Protein 4Y60 (pdb70)

Structure (mmCIF, N/CA/C/O backbone):
data_4Y60
#
_entry.id   4Y60
#
_cell.length_a   111.942
_cell.length_b   111.942
_cell.length_c   32.417
_cell.angle_alpha   90.00
_cell.angle_beta   90.00
_cell.angle_gamma   120.00
#
_symmetry.space_group_name_H-M   'P 64'
#
loop_
_entity.id
_entity.type
_entity.pdbx_description
1 polymer 'Transcription factor SOX-18'
2 polymer "DNA (5'-D(*CP*AP*CP*TP*AP*GP*CP*AP*TP*TP*GP*TP*CP*TP*GP*GP*G)-3')"
3 polymer "DNA (5'-D(*GP*CP*CP*CP*AP*GP*AP*CP*AP*AP*TP*GP*CP*TP*AP*GP*T)-3')"
4 water water
#
loop_
_atom_site.group_PDB
_atom_site.id
_atom_site.type_symbol
_atom_site.label_atom_id
_atom_site.label_alt_id
_atom_site.label_comp_id
_atom_site.label_asym_id
_atom_site.label_entity_id
_atom_site.label_seq_id
_atom_site.pdbx_PDB_ins_code
_atom_site.Cartn_x
_atom_site.Cartn_y
_atom_site.Cartn_z
_atom_site.occupan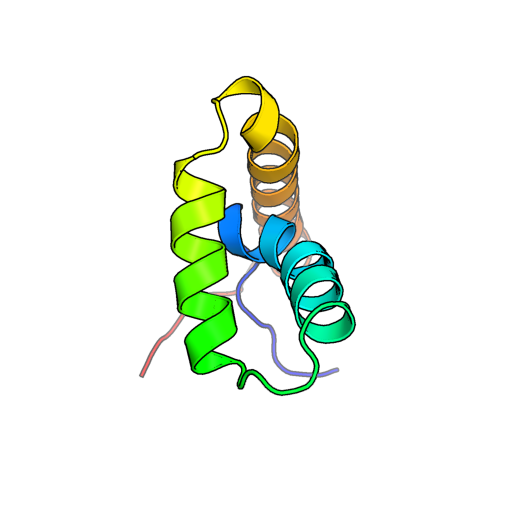cy
_atom_site.B_iso_or_equiv
_atom_site.auth_seq_id
_atom_site.auth_comp_id
_atom_site.auth_asym_id
_atom_site.auth_atom_id
_atom_site.pdbx_PDB_model_num
ATOM 1 N N . GLY A 1 1 ? 43.447 -56.622 -20.561 1.00 56.53 0 GLY C N 1
ATOM 2 C CA . GLY A 1 1 ? 43.998 -55.735 -19.553 1.00 53.30 0 GLY C CA 1
ATOM 3 C C . GLY A 1 1 ? 44.601 -56.468 -18.370 1.00 51.18 0 GLY C C 1
ATOM 4 O O . GLY A 1 1 ? 44.612 -57.691 -18.325 1.00 61.46 0 GLY C O 1
ATOM 5 N N . LEU A 1 2 ? 45.093 -55.708 -17.397 1.00 48.43 1 LEU C N 1
ATOM 6 C CA . LEU A 1 2 ? 45.757 -56.287 -16.239 1.00 48.26 1 LEU C CA 1
ATOM 7 C C . LEU A 1 2 ? 44.774 -56.663 -15.121 1.00 51.06 1 LEU C C 1
ATOM 8 O O . LEU A 1 2 ? 43.585 -56.335 -15.173 1.00 44.76 1 LEU C O 1
ATOM 13 N N . ARG A 1 3 ? 45.279 -57.349 -14.102 1.00 50.85 2 ARG C N 1
ATOM 14 C CA . ARG A 1 3 ? 44.423 -57.788 -13.008 1.00 49.93 2 ARG C CA 1
ATOM 15 C C . ARG A 1 3 ? 43.818 -56.591 -12.282 1.00 46.55 2 ARG C C 1
ATOM 16 O O . ARG A 1 3 ? 44.428 -55.507 -12.192 1.00 37.42 2 ARG C O 1
ATOM 24 N N . ILE A 1 4 ? 42.616 -56.786 -11.755 1.00 40.17 3 ILE C N 1
ATOM 25 C CA . ILE A 1 4 ? 41.932 -55.721 -11.032 1.00 34.42 3 ILE C CA 1
ATOM 26 C C . ILE A 1 4 ? 42.430 -55.606 -9.606 1.00 32.32 3 ILE C C 1
ATOM 27 O O . ILE A 1 4 ? 42.454 -56.592 -8.876 1.00 33.65 3 ILE C O 1
ATOM 32 N N . ARG A 1 5 ? 42.815 -54.398 -9.208 1.00 30.38 4 ARG C N 1
ATOM 33 C CA . ARG A 1 5 ? 43.394 -54.166 -7.888 1.00 29.21 4 ARG C CA 1
ATOM 34 C C . ARG A 1 5 ? 42.352 -53.586 -6.934 1.00 27.60 4 ARG C C 1
ATOM 35 O O . ARG A 1 5 ? 41.308 -53.116 -7.371 1.00 30.63 4 ARG C O 1
ATOM 43 N N . ARG A 1 6 ? 42.646 -53.570 -5.635 1.00 26.84 5 ARG C N 1
ATOM 44 C CA . ARG A 1 6 ? 41.745 -52.922 -4.670 1.00 27.35 5 ARG C CA 1
ATOM 45 C C . ARG A 1 6 ? 41.775 -51.415 -4.850 1.00 25.12 5 ARG C C 1
ATOM 46 O O . ARG A 1 6 ? 42.818 -50.863 -5.146 1.00 26.12 5 ARG C O 1
ATOM 54 N N . PRO A 1 7 ? 40.640 -50.743 -4.622 1.00 25.12 6 PRO C N 1
AT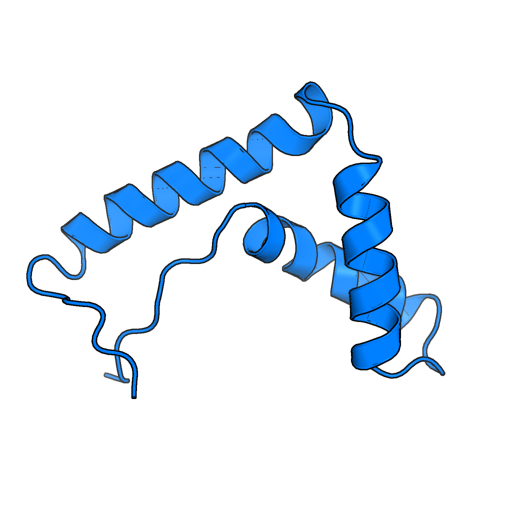OM 55 C CA . PRO A 1 7 ? 40.628 -49.269 -4.678 1.00 28.83 6 PRO C CA 1
ATOM 56 C C . PRO A 1 7 ? 41.425 -48.667 -3.511 1.00 28.92 6 PRO 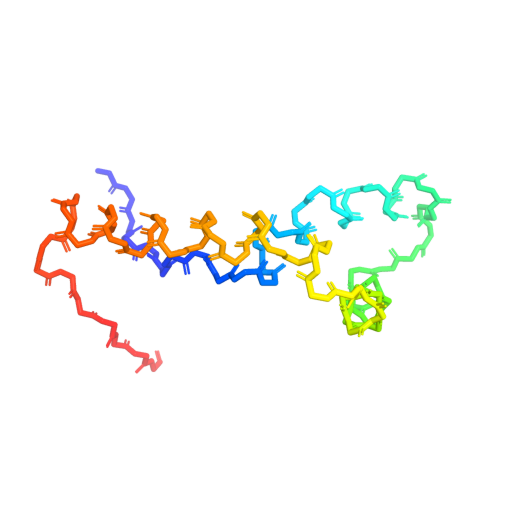C C 1
ATOM 57 O O . PRO A 1 7 ? 41.509 -49.281 -2.419 1.00 29.58 6 PRO C O 1
ATOM 61 N N . MET A 1 8 ? 42.019 -47.497 -3.725 1.00 25.20 7 MET C N 1
ATOM 62 C CA . MET A 1 8 ? 42.882 -46.905 -2.697 1.00 25.07 7 MET C CA 1
ATOM 63 C C . MET A 1 8 ? 42.017 -46.321 -1.616 1.00 23.51 7 MET C C 1
ATOM 64 O O . MET A 1 8 ? 41.034 -45.616 -1.928 1.00 24.44 7 MET C O 1
ATOM 69 N N . ASN A 1 9 ? 42.374 -46.573 -0.353 1.00 24.24 8 ASN C N 1
ATOM 70 C CA . ASN A 1 9 ? 41.678 -45.928 0.752 1.00 22.69 8 ASN C CA 1
ATOM 71 C C . ASN A 1 9 ? 42.202 -44.497 0.960 1.00 24.80 8 ASN C C 1
ATOM 72 O O . ASN A 1 9 ? 43.123 -44.062 0.268 1.00 23.02 8 ASN C O 1
ATOM 77 N N . ALA A 1 10 ? 41.621 -43.776 1.917 1.00 24.80 9 ALA C N 1
ATOM 78 C CA . ALA A 1 10 ? 41.950 -42.348 2.054 1.00 24.16 9 ALA C CA 1
ATOM 79 C C . ALA A 1 10 ? 43.412 -42.125 2.325 1.00 27.12 9 ALA C C 1
ATOM 80 O O . ALA A 1 10 ? 43.994 -41.176 1.827 1.00 23.85 9 ALA C O 1
ATOM 82 N N . PHE A 1 11 ? 43.985 -42.940 3.198 1.00 22.02 10 PHE C N 1
ATOM 83 C CA . PHE A 1 11 ? 45.399 -42.784 3.500 1.00 21.80 10 PHE C CA 1
ATOM 84 C C . PHE A 1 11 ? 46.223 -43.027 2.251 1.00 23.68 10 PHE C C 1
ATOM 85 O O . PHE A 1 11 ? 47.166 -42.278 1.969 1.00 21.56 10 PHE C O 1
ATOM 93 N N . MET A 1 12 ? 45.894 -44.060 1.487 1.00 23.32 11 MET C N 1
ATOM 94 C CA . MET A 1 12 ? 46.721 -44.366 0.319 1.00 22.17 11 MET C CA 1
ATOM 95 C C . MET A 1 12 ? 46.606 -43.271 -0.763 1.00 23.58 11 MET C C 1
ATOM 96 O O . MET A 1 12 ? 47.585 -42.944 -1.453 1.00 22.60 11 MET C O 1
ATOM 101 N N . VAL A 1 13 ? 45.406 -42.730 -0.947 1.00 21.48 12 VAL C N 1
ATOM 102 C CA . VAL A 1 13 ? 45.213 -41.601 -1.884 1.00 22.57 12 VAL C CA 1
ATOM 103 C C . VAL A 1 13 ? 46.086 -40.408 -1.528 1.00 20.68 12 VAL C C 1
ATOM 104 O O . VAL A 1 13 ? 46.743 -39.818 -2.386 1.00 23.47 12 VAL C O 1
ATOM 108 N N . TRP A 1 14 ? 46.103 -40.076 -0.246 1.00 18.16 13 TRP C N 1
ATOM 109 C CA . TRP A 1 14 ? 46.906 -38.961 0.251 1.00 20.50 13 TRP C CA 1
ATOM 110 C C . TRP A 1 14 ? 48.396 -39.269 0.161 1.00 23.25 13 TRP C C 1
ATOM 111 O O . TRP A 1 14 ? 49.207 -38.386 -0.152 1.00 24.94 13 TRP C O 1
ATOM 122 N N . ALA A 1 15 ? 48.763 -40.518 0.472 1.00 19.57 14 ALA C N 1
ATOM 123 C CA . ALA A 1 15 ? 50.180 -40.885 0.570 1.00 19.74 14 ALA C CA 1
ATOM 124 C C . ALA A 1 15 ? 50.908 -40.817 -0.764 1.00 26.00 14 ALA C C 1
ATOM 125 O O . ALA A 1 15 ? 52.135 -40.677 -0.810 1.00 26.45 14 ALA C O 1
ATOM 127 N N . LYS A 1 16 ? 50.161 -40.897 -1.855 1.00 27.20 15 LYS C N 1
ATOM 128 C CA . LYS A 1 16 ? 50.804 -40.856 -3.172 1.00 27.04 15 LYS C CA 1
ATOM 129 C C . LYS A 1 16 ? 51.653 -3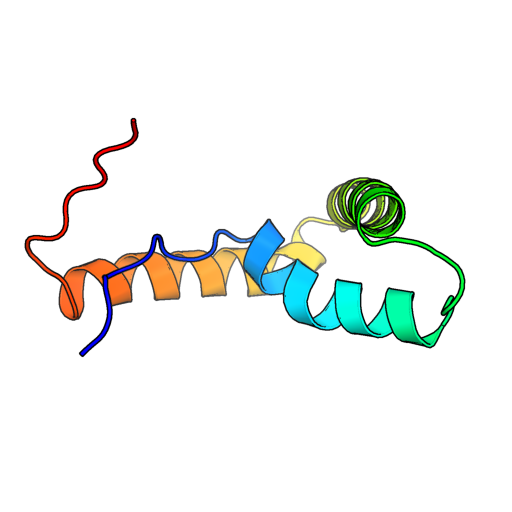9.626 -3.374 1.00 31.18 15 LYS C C 1
ATOM 130 O O . LYS A 1 16 ? 52.850 -39.739 -3.643 1.00 35.80 15 LYS C O 1
ATOM 136 N N . ASP A 1 17 ? 51.069 -38.437 -3.218 1.00 30.61 16 ASP C N 1
ATOM 137 C CA . ASP A 1 17 ? 51.893 -37.245 -3.386 1.00 30.64 16 ASP C CA 1
ATOM 138 C C . ASP A 1 17 ? 52.789 -37.046 -2.202 1.00 28.36 16 ASP C C 1
ATOM 139 O O . ASP A 1 17 ? 53.903 -36.584 -2.359 1.00 31.74 16 ASP C O 1
ATOM 144 N N . GLU A 1 18 ? 52.286 -37.320 -0.992 1.00 27.52 17 GLU C N 1
ATOM 145 C CA . GLU A 1 18 ? 53.095 -37.025 0.189 1.00 26.74 17 GLU C CA 1
ATOM 146 C C . GLU A 1 18 ? 54.336 -37.877 0.237 1.00 24.52 17 GLU C C 1
ATOM 147 O O . GLU A 1 18 ? 55.391 -37.395 0.674 1.00 25.44 17 GLU C O 1
ATOM 153 N N . ARG A 1 19 ? 54.227 -39.134 -0.186 1.00 23.13 18 ARG C N 1
ATOM 154 C CA . ARG A 1 19 ? 55.427 -39.980 -0.201 1.00 23.92 18 ARG C CA 1
ATOM 155 C C . ARG A 1 19 ? 56.448 -39.395 -1.162 1.00 25.52 18 ARG C C 1
ATOM 156 O O . ARG A 1 19 ? 57.657 -39.319 -0.876 1.00 24.01 18 ARG C O 1
ATOM 164 N N . LYS A 1 20 ? 55.952 -38.968 -2.316 1.00 27.03 19 LYS C N 1
ATOM 165 C CA . LYS A 1 20 ? 56.811 -38.344 -3.316 1.00 30.56 19 LYS C CA 1
ATOM 166 C C . LYS A 1 20 ? 57.547 -37.121 -2.753 1.00 26.67 19 LYS C C 1
ATOM 167 O O . LYS A 1 20 ? 58.777 -36.936 -2.995 1.00 30.73 19 LYS C O 1
ATOM 173 N N . ARG A 1 21 ? 56.809 -36.257 -2.053 1.00 27.29 20 ARG C N 1
ATOM 174 C CA . ARG A 1 21 ? 57.386 -35.057 -1.459 1.00 32.05 20 ARG C CA 1
ATOM 175 C C . ARG A 1 21 ? 58.438 -35.390 -0.423 1.00 34.44 20 ARG C C 1
ATOM 176 O O . ARG A 1 21 ? 59.530 -34.811 -0.423 1.00 33.83 20 ARG C O 1
ATOM 184 N N . LEU A 1 22 ? 58.111 -36.308 0.476 1.00 26.22 21 LEU C N 1
ATOM 185 C CA . LEU A 1 22 ? 59.096 -36.702 1.482 1.00 26.75 21 LEU C CA 1
ATOM 186 C C . LEU A 1 22 ? 60.353 -37.319 0.842 1.00 28.09 21 LEU C C 1
ATOM 187 O O . LEU A 1 22 ? 61.479 -37.074 1.306 1.00 28.72 21 LEU C O 1
ATOM 192 N N . ALA A 1 23 ? 60.170 -38.117 -0.207 1.00 25.28 22 ALA C N 1
ATOM 193 C CA . ALA A 1 23 ? 61.295 -38.787 -0.850 1.00 26.12 22 ALA C CA 1
ATOM 194 C C . ALA A 1 23 ? 62.212 -37.764 -1.461 1.00 33.14 22 ALA C C 1
ATOM 195 O O . ALA A 1 23 ? 63.432 -37.920 -1.449 1.00 32.85 22 ALA C O 1
ATOM 197 N N . GLN A 1 24 ? 61.638 -36.692 -2.000 1.00 29.81 23 GLN C N 1
ATOM 198 C CA . GLN A 1 24 ? 62.466 -35.745 -2.728 1.00 35.63 23 GLN C CA 1
ATOM 199 C C . GLN A 1 24 ? 63.230 -34.869 -1.721 1.00 34.59 23 GLN C C 1
ATOM 200 O O . GLN A 1 24 ? 64.393 -34.480 -1.945 1.00 37.44 23 GLN C O 1
ATOM 206 N N . GLN A 1 25 ? 62.599 -34.621 -0.578 1.00 29.08 24 GLN C N 1
ATOM 207 C CA . GLN A 1 25 ? 63.190 -33.818 0.478 1.00 29.44 24 GLN C CA 1
ATOM 208 C C . GLN A 1 25 ? 64.250 -34.584 1.269 1.00 32.22 24 GLN C C 1
ATOM 209 O O . GLN A 1 25 ? 65.152 -33.987 1.864 1.00 35.19 24 GLN C O 1
ATOM 215 N N . ASN A 1 26 ? 64.111 -35.909 1.289 1.00 28.27 25 ASN C N 1
ATOM 216 C CA . ASN A 1 26 ? 65.014 -36.789 2.022 1.00 30.04 25 ASN C CA 1
ATOM 217 C C . ASN A 1 26 ? 65.474 -37.959 1.188 1.00 26.80 25 ASN C C 1
ATOM 218 O O . ASN A 1 26 ? 65.053 -39.093 1.410 1.00 26.51 25 ASN C O 1
ATOM 223 N N . PRO A 1 27 ? 66.322 -37.711 0.192 1.00 28.18 26 PRO C N 1
ATOM 224 C CA . PRO A 1 27 ? 66.527 -38.829 -0.731 1.00 28.98 26 PRO C CA 1
ATOM 225 C C . PRO A 1 27 ? 67.291 -40.003 -0.112 1.00 32.91 26 PRO C C 1
ATOM 226 O O . PRO A 1 27 ? 67.436 -41.035 -0.783 1.00 32.61 26 PRO C O 1
ATOM 230 N N . ASP A 1 28 ? 67.764 -39.860 1.127 1.00 30.00 27 ASP C N 1
ATOM 231 C CA . ASP A 1 28 ? 68.501 -40.962 1.791 1.00 31.80 27 ASP C CA 1
ATOM 232 C C . ASP A 1 28 ? 67.616 -41.972 2.543 1.00 30.68 27 ASP C C 1
ATOM 233 O O . ASP A 1 28 ? 68.123 -42.993 3.051 1.00 38.88 27 ASP C O 1
ATOM 238 N N . LEU A 1 29 ? 66.333 -41.668 2.662 1.00 28.18 28 LEU C N 1
ATOM 239 C CA . LEU A 1 29 ? 65.425 -42.484 3.478 1.00 29.71 28 LEU C CA 1
ATOM 240 C C . LEU A 1 29 ? 64.674 -43.540 2.644 1.00 33.77 28 LEU C C 1
ATOM 241 O O . LEU A 1 29 ? 64.107 -43.233 1.610 1.00 34.32 28 LEU C O 1
ATOM 246 N N . HIS A 1 30 ? 64.703 -44.793 3.092 1.00 30.72 29 HIS C N 1
ATOM 247 C CA . HIS A 1 30 ? 64.000 -45.868 2.387 1.00 29.97 29 HIS C CA 1
ATOM 248 C C . HIS A 1 30 ? 62.484 -45.752 2.558 1.00 28.78 29 HIS C C 1
ATOM 249 O O . HIS A 1 30 ? 62.016 -45.080 3.472 1.00 25.39 29 HIS C O 1
ATOM 256 N N . ASN A 1 31 ? 61.710 -46.443 1.715 1.00 26.72 30 ASN C N 1
ATOM 257 C CA . ASN A 1 31 ? 60.247 -46.327 1.810 1.00 25.18 30 ASN C CA 1
ATOM 258 C C . ASN A 1 31 ? 59.684 -46.804 3.126 1.00 27.32 30 ASN C C 1
ATOM 259 O O . ASN A 1 31 ? 58.652 -46.288 3.566 1.00 26.21 30 ASN C O 1
ATOM 264 N N . ALA A 1 32 ? 60.339 -47.783 3.754 1.00 25.97 31 ALA C N 1
ATOM 265 C CA . ALA A 1 32 ? 59.854 -48.216 5.071 1.00 26.94 31 ALA C CA 1
ATOM 266 C C . ALA A 1 32 ? 59.839 -47.064 6.050 1.00 26.29 31 ALA C C 1
ATOM 267 O O . ALA A 1 32 ? 58.902 -46.932 6.836 1.00 27.40 31 ALA C O 1
ATOM 269 N N . VAL A 1 33 ? 60.922 -46.281 6.071 1.00 24.80 32 VAL C N 1
ATOM 270 C CA . VAL A 1 33 ? 60.990 -45.129 6.965 1.00 24.62 32 VAL C CA 1
ATOM 271 C C . VAL A 1 33 ? 59.985 -44.081 6.521 1.00 22.79 32 VAL C C 1
ATOM 272 O O . VAL A 1 33 ? 59.283 -43.490 7.347 1.00 24.99 32 VAL C O 1
ATOM 276 N N . LEU A 1 34 ? 59.904 -43.837 5.216 1.00 22.32 33 LEU C N 1
ATOM 277 C CA . LEU A 1 34 ? 58.925 -42.862 4.737 1.00 21.78 33 LEU C CA 1
ATOM 278 C C . LEU A 1 34 ? 57.511 -43.265 5.184 1.00 21.72 33 LEU C C 1
ATOM 279 O O . LEU A 1 34 ? 56.699 -42.410 5.521 1.00 22.08 33 LEU C O 1
ATOM 284 N N . SER A 1 35 ? 57.215 -44.563 5.163 1.00 21.32 34 SER C N 1
ATOM 285 C CA . SER A 1 35 ? 55.890 -45.008 5.564 1.00 22.54 34 SER C CA 1
ATOM 286 C C . SER A 1 35 ? 55.613 -44.690 7.011 1.00 24.04 34 SER C C 1
ATOM 287 O O . SER A 1 35 ? 54.495 -44.315 7.388 1.00 23.39 34 SER C O 1
ATOM 290 N N . LYS A 1 36 ? 56.625 -44.870 7.856 1.00 22.27 35 LYS C N 1
ATOM 291 C CA . LYS A 1 36 ? 56.439 -44.524 9.269 1.00 22.64 35 LYS C CA 1
ATOM 292 C C . LYS A 1 36 ? 56.155 -43.032 9.409 1.00 22.64 35 LYS C C 1
ATOM 293 O O . LYS A 1 36 ? 55.306 -42.626 10.215 1.00 25.19 35 LYS C O 1
ATOM 299 N N . MET A 1 37 ? 56.882 -42.216 8.648 1.00 21.75 36 MET C N 1
ATOM 300 C CA . MET A 1 37 ? 56.670 -40.763 8.663 1.00 22.43 36 MET C CA 1
ATOM 301 C C . MET A 1 37 ? 55.275 -40.371 8.154 1.00 20.84 36 MET C C 1
ATOM 302 O O . MET A 1 37 ? 54.609 -39.489 8.750 1.00 24.02 36 MET C O 1
ATOM 307 N N . LEU A 1 38 ? 54.846 -41.039 7.076 1.00 22.45 37 LEU C N 1
ATOM 308 C CA . LEU A 1 38 ? 53.529 -40.796 6.482 1.00 22.71 37 LEU C CA 1
ATOM 309 C C . LEU A 1 38 ? 52.401 -41.177 7.440 1.00 21.48 37 LEU C C 1
ATOM 310 O O . LEU A 1 38 ? 51.398 -40.450 7.545 1.00 22.34 37 LEU C O 1
ATOM 315 N N . GLY A 1 39 ? 52.544 -42.302 8.159 1.00 21.77 38 GLY C N 1
ATOM 316 C CA . GLY A 1 39 ? 51.534 -42.686 9.142 1.00 24.78 38 GLY C CA 1
ATOM 317 C C . GLY A 1 39 ? 51.345 -41.604 10.195 1.00 26.47 38 GLY C C 1
ATOM 318 O O . GLY A 1 39 ? 50.205 -41.241 10.567 1.00 26.78 38 GLY C O 1
ATOM 319 N N . LYS A 1 40 ? 52.462 -41.074 10.704 1.00 25.02 39 LYS C N 1
ATOM 320 C CA . LYS A 1 40 ? 52.370 -40.058 11.752 1.00 29.51 39 LYS 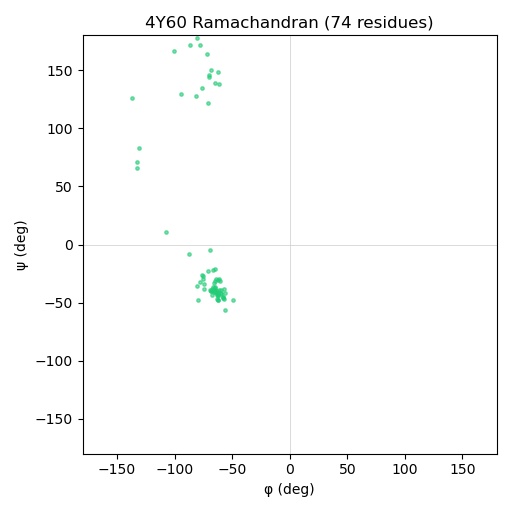C CA 1
ATOM 321 C C . LYS A 1 40 ? 51.778 -38.750 11.243 1.00 26.38 39 LYS C C 1
ATOM 322 O O . LYS A 1 40 ? 50.950 -38.111 11.946 1.00 29.65 39 LYS C O 1
ATOM 328 N N . ALA A 1 41 ? 52.182 -38.365 10.032 1.00 24.00 40 ALA C N 1
ATOM 329 C CA . ALA A 1 41 ? 51.694 -37.142 9.416 1.00 24.48 40 ALA C CA 1
ATOM 330 C C . ALA A 1 41 ? 50.205 -37.235 9.104 1.00 24.88 40 ALA C C 1
ATOM 331 O O . ALA A 1 41 ? 49.484 -36.245 9.264 1.00 27.12 40 ALA C O 1
ATOM 333 N N . TRP A 1 42 ? 49.746 -38.404 8.653 1.00 24.09 41 TRP C N 1
ATOM 334 C CA . TRP A 1 42 ? 48.307 -38.576 8.378 1.00 25.38 41 TRP C CA 1
ATOM 335 C C . TRP A 1 42 ? 47.527 -38.429 9.658 1.00 29.67 41 TRP C C 1
ATOM 336 O O . TRP A 1 42 ? 46.508 -37.714 9.723 1.00 26.80 41 TRP C O 1
ATOM 347 N N . LYS A 1 43 ? 47.987 -39.085 10.713 1.00 28.40 42 LYS C N 1
ATOM 348 C CA . LYS A 1 43 ? 47.303 -38.920 11.998 1.00 32.47 42 LYS C CA 1
ATOM 349 C C . LYS A 1 43 ? 47.293 -37.487 12.542 1.00 33.86 42 LYS C C 1
ATOM 350 O O . LYS A 1 43 ? 46.366 -37.100 13.249 1.00 38.34 42 LYS C O 1
ATOM 356 N N . GLU A 1 44 ? 48.318 -36.702 12.222 1.00 33.58 43 GLU C N 1
ATOM 357 C CA . GLU A 1 44 ? 48.358 -35.296 12.636 1.00 33.09 43 GLU C CA 1
ATOM 358 C C . GLU A 1 44 ? 47.357 -34.397 11.890 1.00 31.43 43 GLU C C 1
ATOM 359 O O . GLU A 1 44 ? 47.029 -33.319 12.384 1.00 38.72 43 GLU C O 1
ATOM 365 N N . LEU A 1 45 ? 46.920 -34.798 10.698 1.00 28.15 44 LEU C N 1
ATOM 366 C CA . LEU A 1 45 ? 45.984 -33.964 9.931 1.00 26.78 44 LEU C CA 1
ATOM 367 C C . LEU A 1 45 ? 44.656 -33.846 10.665 1.00 31.95 44 LEU C C 1
ATOM 368 O O . LEU A 1 45 ? 44.185 -34.832 11.237 1.00 29.81 44 LEU C O 1
ATOM 373 N N . ASN A 1 46 ? 44.054 -32.654 10.669 1.00 28.30 45 ASN C N 1
ATOM 374 C CA . ASN A 1 46 ? 42.730 -32.505 11.272 1.00 28.97 45 ASN C CA 1
ATOM 375 C C . ASN A 1 46 ? 41.655 -33.032 10.316 1.00 26.20 45 ASN C C 1
ATOM 376 O O . ASN A 1 46 ? 41.947 -33.370 9.175 1.00 26.03 45 ASN C O 1
ATOM 381 N N . THR A 1 47 ? 40.417 -33.122 10.801 1.00 26.79 46 THR C N 1
ATOM 382 C CA . THR A 1 47 ? 39.354 -33.670 9.972 1.00 26.48 46 THR C CA 1
ATOM 383 C C . THR A 1 47 ? 39.195 -32.937 8.652 1.00 24.34 46 THR C C 1
ATOM 384 O O . THR A 1 47 ? 39.017 -33.572 7.603 1.00 26.02 46 THR C O 1
ATOM 388 N N . ALA A 1 48 ? 39.284 -31.609 8.708 1.00 28.86 47 ALA C N 1
ATOM 389 C CA . ALA A 1 48 ? 39.087 -30.809 7.496 1.00 30.71 47 ALA C CA 1
ATOM 390 C C . ALA A 1 48 ? 40.178 -31.077 6.488 1.00 31.25 47 ALA C C 1
ATOM 391 O O . ALA A 1 48 ? 39.943 -31.018 5.266 1.00 28.33 47 ALA C O 1
ATOM 393 N N . GLU A 1 49 ? 41.387 -31.348 6.986 1.00 23.72 48 GLU C N 1
ATOM 394 C CA . GLU A 1 49 ? 42.517 -31.588 6.082 1.00 24.72 48 GLU C CA 1
ATOM 395 C C . GLU A 1 49 ? 42.423 -32.964 5.425 1.00 26.26 48 GLU C C 1
ATOM 396 O O . GLU A 1 49 ? 42.837 -33.151 4.266 1.00 24.11 48 GLU C O 1
ATOM 402 N N . LYS A 1 50 ? 41.883 -33.919 6.170 1.00 25.60 49 LYS C N 1
ATOM 403 C CA . LYS A 1 50 ? 41.691 -35.273 5.657 1.00 25.65 49 LYS C CA 1
ATOM 404 C C . LYS A 1 50 ? 40.527 -35.353 4.692 1.00 25.62 49 LYS C C 1
ATOM 405 O O . LYS A 1 50 ? 40.534 -36.222 3.801 1.00 25.53 49 LYS C O 1
ATOM 411 N N . ARG A 1 51 ? 39.567 -34.450 4.856 1.00 21.73 50 ARG C N 1
ATOM 412 C CA . ARG A 1 51 ? 38.265 -34.543 4.172 1.00 23.24 50 ARG C CA 1
ATOM 413 C C . ARG A 1 51 ? 38.372 -34.795 2.641 1.00 22.41 50 ARG C C 1
ATOM 414 O O . ARG A 1 51 ? 37.668 -35.692 2.112 1.00 23.68 50 ARG C O 1
ATOM 422 N N . PRO A 1 52 ? 39.218 -34.032 1.923 1.00 21.39 51 PRO C N 1
ATOM 423 C CA . PRO A 1 52 ? 39.212 -34.287 0.468 1.00 24.13 51 PRO C CA 1
ATOM 424 C C . PRO A 1 52 ? 39.685 -35.685 0.107 1.00 25.19 51 PRO C C 1
ATOM 425 O O . PRO A 1 52 ? 39.290 -36.258 -0.918 1.00 23.18 51 PRO C O 1
ATOM 429 N N . PHE A 1 53 ? 40.563 -36.246 0.925 1.00 22.49 52 PHE C N 1
ATOM 430 C CA . PHE A 1 53 ? 41.092 -37.566 0.622 1.00 23.89 52 PHE C CA 1
ATOM 431 C C . PHE A 1 53 ? 40.113 -38.638 1.037 1.00 24.03 52 PHE C C 1
ATOM 432 O O . PHE A 1 53 ? 39.973 -39.659 0.359 1.00 22.73 52 PHE C O 1
ATOM 440 N N . VAL A 1 54 ? 39.414 -38.402 2.135 1.00 20.69 53 VAL C N 1
ATOM 441 C CA . VAL A 1 54 ? 38.340 -39.309 2.510 1.00 24.14 53 VAL C CA 1
ATOM 442 C C . VAL A 1 54 ? 37.260 -39.313 1.429 1.00 26.01 53 VAL C C 1
ATOM 443 O O . VAL A 1 54 ? 36.740 -40.383 1.045 1.00 25.81 53 VAL C O 1
ATOM 447 N N . GLU A 1 55 ? 36.905 -38.123 0.951 1.00 23.04 54 GLU C N 1
ATOM 448 C CA . GLU A 1 55 ? 35.865 -38.032 -0.058 1.00 24.17 54 GLU C CA 1
ATOM 449 C C . GLU A 1 55 ? 36.299 -38.671 -1.367 1.00 23.73 54 GLU C C 1
ATOM 450 O O . GLU A 1 55 ? 35.490 -39.313 -2.055 1.00 25.98 54 GLU C O 1
ATOM 456 N N . GLU A 1 56 ? 37.560 -38.473 -1.730 1.00 22.31 55 GLU C N 1
ATOM 457 C CA . GLU A 1 56 ? 38.028 -39.057 -2.990 1.00 25.01 55 GLU C CA 1
ATOM 458 C C . GLU A 1 56 ? 38.106 -40.569 -2.886 1.00 25.37 55 GLU C C 1
ATOM 459 O O . GLU A 1 56 ? 37.729 -41.266 -3.831 1.00 24.84 55 GLU C O 1
ATOM 465 N N . ALA A 1 57 ? 38.547 -41.101 -1.745 1.00 22.77 56 ALA C N 1
ATOM 466 C CA . ALA A 1 57 ? 38.533 -42.571 -1.586 1.00 23.97 56 ALA C CA 1
ATOM 467 C C . ALA A 1 57 ? 37.137 -43.178 -1.718 1.00 24.78 56 ALA C C 1
ATOM 468 O O . ALA A 1 57 ? 36.972 -44.244 -2.324 1.00 25.40 56 ALA C O 1
ATOM 470 N N . GLU A 1 58 ? 36.134 -42.501 -1.170 1.00 22.52 57 GLU C N 1
ATOM 471 C CA . GLU A 1 58 ? 34.752 -42.966 -1.312 1.00 26.15 57 GLU C CA 1
ATOM 472 C C . GLU A 1 58 ? 34.318 -42.898 -2.782 1.00 29.60 57 GLU C C 1
ATOM 473 O O . GLU A 1 58 ? 33.652 -43.807 -3.283 1.00 26.90 57 GLU C O 1
ATOM 479 N N . ARG A 1 59 ? 34.690 -41.839 -3.492 1.00 25.76 58 ARG C N 1
ATOM 480 C CA . ARG A 1 59 ? 34.377 -41.783 -4.932 1.00 27.17 58 ARG C CA 1
ATOM 481 C C . ARG A 1 59 ? 35.019 -42.959 -5.669 1.00 27.37 58 ARG C C 1
ATOM 482 O O . ARG A 1 59 ? 34.391 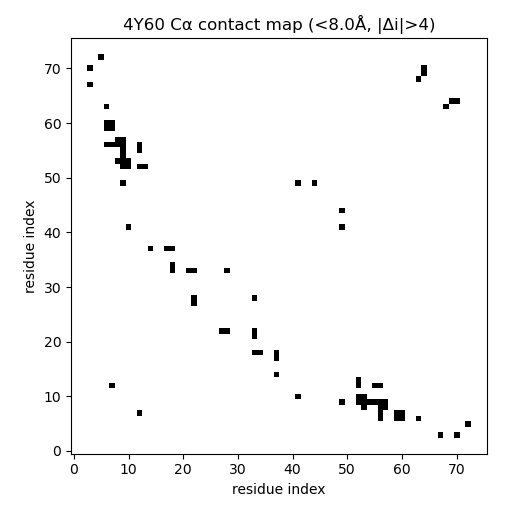-43.549 -6.558 1.00 29.16 58 ARG C O 1
ATOM 490 N N . LEU A 1 60 ? 36.266 -43.279 -5.318 1.00 24.16 59 LEU C N 1
ATOM 491 C CA . LEU A 1 60 ? 36.973 -44.375 -5.974 1.00 23.66 59 LEU C CA 1
ATOM 492 C C . LEU A 1 60 ? 36.310 -45.698 -5.633 1.00 27.67 59 LEU C C 1
ATOM 493 O O . LEU A 1 60 ? 36.251 -46.598 -6.478 1.00 25.12 59 LEU C O 1
ATOM 498 N N . ARG A 1 61 ? 35.824 -45.818 -4.396 1.00 24.14 60 ARG C N 1
ATOM 499 C CA . ARG A 1 61 ? 35.124 -47.037 -3.976 1.00 25.26 60 ARG C CA 1
ATOM 500 C C . ARG A 1 61 ? 33.876 -47.222 -4.829 1.00 28.10 60 ARG C C 1
ATOM 501 O O . ARG A 1 61 ? 33.649 -48.293 -5.387 1.00 29.05 60 ARG C O 1
ATOM 509 N N . VAL A 1 62 ? 33.092 -46.161 -4.975 1.00 30.00 61 VAL C N 1
ATOM 510 C CA . VAL A 1 62 ? 31.854 -46.269 -5.759 1.00 30.81 61 VAL C CA 1
ATOM 511 C C . VAL A 1 62 ? 32.130 -46.523 -7.244 1.00 30.92 61 VAL C C 1
ATOM 512 O O . VAL A 1 62 ? 31.440 -47.319 -7.889 1.00 34.84 61 VAL C O 1
ATOM 516 N N . GLN A 1 63 ? 33.148 -45.861 -7.785 1.00 29.61 62 GLN C N 1
ATOM 517 C CA . GLN A 1 63 ? 33.511 -46.059 -9.183 1.00 30.44 62 GLN C CA 1
ATOM 518 C C . GLN A 1 63 ? 34.010 -47.485 -9.439 1.00 30.10 62 GLN C C 1
ATOM 519 O O . GLN A 1 63 ? 33.833 -48.027 -10.533 1.00 32.13 62 GLN C O 1
ATOM 525 N N . HIS A 1 64 ? 34.650 -48.087 -8.439 1.00 29.17 63 HIS C N 1
ATOM 526 C CA . HIS A 1 64 ? 35.175 -49.435 -8.603 1.00 32.80 63 HIS C CA 1
ATOM 527 C C . HIS A 1 64 ? 34.004 -50.394 -8.801 1.00 37.04 63 HIS C C 1
ATOM 528 O O . HIS A 1 64 ? 34.075 -51.308 -9.629 1.00 32.78 63 HIS C O 1
ATOM 535 N N . LEU A 1 65 ? 32.917 -50.157 -8.063 1.00 30.67 64 LEU C N 1
ATOM 536 C CA . LEU A 1 65 ? 31.666 -50.916 -8.236 1.00 33.01 64 LEU C CA 1
ATOM 537 C C . LEU A 1 65 ? 31.069 -50.780 -9.626 1.00 34.49 64 LEU C C 1
ATOM 538 O O . LEU A 1 65 ? 30.370 -51.681 -10.102 1.00 36.19 64 LEU C O 1
ATOM 543 N N . ARG A 1 66 ? 31.287 -49.625 -10.250 1.00 35.51 65 ARG C N 1
ATOM 544 C CA . ARG A 1 66 ? 30.776 -49.389 -11.597 1.00 35.88 65 ARG C CA 1
ATOM 545 C C . ARG A 1 66 ? 31.640 -50.044 -12.658 1.00 35.30 65 ARG C C 1
ATOM 546 O O . ARG A 1 66 ? 31.121 -50.665 -13.585 1.00 36.93 65 ARG C O 1
ATOM 554 N N . ASP A 1 67 ? 32.955 -49.852 -12.562 1.00 37.29 66 ASP C N 1
ATOM 555 C CA . ASP A 1 67 ? 33.883 -50.381 -13.576 1.00 35.67 66 ASP C CA 1
ATOM 556 C C . ASP A 1 67 ? 34.091 -51.877 -13.457 1.00 35.05 66 ASP C C 1
ATOM 557 O O . ASP A 1 67 ? 34.356 -52.564 -14.446 1.00 36.51 66 ASP C O 1
ATOM 562 N N . HIS A 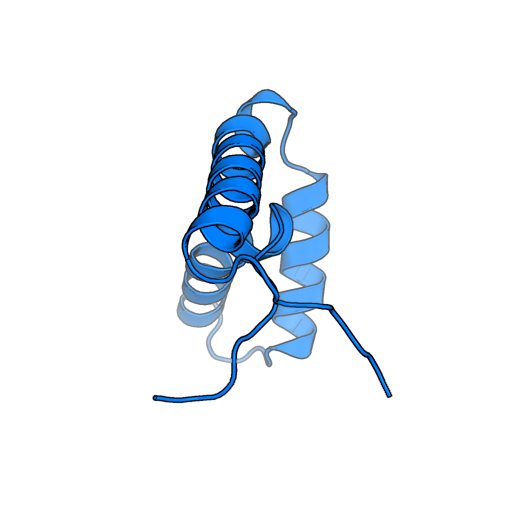1 68 ? 33.975 -52.380 -12.235 1.00 33.95 67 HIS C N 1
ATOM 563 C CA . HIS A 1 68 ? 34.231 -53.785 -11.959 1.00 33.16 67 HIS C CA 1
ATOM 564 C C . HIS A 1 68 ? 33.107 -54.370 -11.099 1.00 34.35 67 HIS C C 1
ATOM 565 O O . HIS A 1 68 ? 33.338 -54.730 -9.941 1.00 34.10 67 HIS C O 1
ATOM 572 N N . PRO A 1 69 ? 31.891 -54.447 -11.658 1.00 36.10 68 PRO C N 1
ATOM 573 C CA . PRO A 1 69 ? 30.709 -54.785 -10.852 1.00 37.83 68 PRO C CA 1
ATOM 574 C C . PRO A 1 69 ? 30.708 -56.190 -10.249 1.00 54.19 68 PRO C C 1
ATOM 575 O O . PRO A 1 69 ? 29.999 -56.415 -9.274 1.00 47.49 68 PRO C O 1
ATOM 579 N N . ASN A 1 70 ? 31.478 -57.115 -10.806 1.00 39.83 69 ASN C N 1
ATOM 580 C CA . ASN A 1 70 ? 31.531 -58.468 -10.248 1.00 45.22 69 ASN C CA 1
ATOM 581 C C . ASN A 1 70 ? 32.849 -58.751 -9.520 1.00 43.74 69 ASN C C 1
ATOM 582 O O . ASN A 1 70 ? 33.134 -59.894 -9.164 1.00 48.04 69 ASN C O 1
ATOM 587 N N . TYR A 1 71 ? 33.642 -57.707 -9.297 1.00 38.07 70 TYR C N 1
ATOM 588 C CA . TYR A 1 71 ? 34.881 -57.861 -8.554 1.00 36.67 70 TYR C CA 1
ATOM 589 C C . TYR A 1 71 ? 34.581 -58.352 -7.151 1.00 38.51 70 TYR C C 1
ATOM 590 O O . TYR A 1 71 ? 33.597 -57.929 -6.523 1.00 39.53 70 TYR C O 1
ATOM 599 N N . LYS A 1 72 ? 35.397 -59.285 -6.680 1.00 40.37 71 LYS C N 1
ATOM 600 C CA . LYS A 1 72 ? 35.304 -59.753 -5.307 1.00 41.76 71 LYS C CA 1
ATOM 601 C C . LYS A 1 72 ? 36.717 -59.858 -4.774 1.00 48.76 71 LYS C C 1
ATOM 602 O O . LYS A 1 72 ? 37.572 -60.493 -5.391 1.00 45.91 71 LYS C O 1
ATOM 608 N N . TYR A 1 73 ? 36.969 -59.205 -3.645 1.00 37.35 72 TYR C N 1
ATOM 609 C CA . TYR A 1 73 ? 38.286 -59.256 -3.014 1.00 36.11 72 TYR C CA 1
ATOM 610 C C . TYR A 1 73 ? 38.476 -60.661 -2.432 1.00 40.58 72 TYR C C 1
ATOM 611 O O . TYR A 1 73 ? 37.665 -61.126 -1.630 1.00 43.33 72 TYR C O 1
ATOM 620 N N . ARG A 1 74 ? 39.531 -61.340 -2.871 1.00 41.86 73 ARG C N 1
ATOM 621 C CA . ARG A 1 74 ? 39.830 -62.692 -2.423 1.00 46.24 73 ARG C CA 1
ATOM 622 C C . ARG A 1 74 ? 41.294 -62.807 -2.004 1.00 47.71 73 ARG C C 1
ATOM 623 O O . ARG A 1 74 ? 42.128 -63.252 -2.791 1.00 50.26 73 ARG C O 1
ATOM 631 N N . PRO A 1 75 ? 41.612 -62.407 -0.765 1.00 43.26 74 PRO C N 1
ATOM 632 C CA . PRO A 1 75 ? 43.002 -62.481 -0.292 1.00 48.41 74 PRO C CA 1
ATOM 633 C C . PRO A 1 75 ? 43.458 -63.921 -0.071 1.00 57.81 74 PRO C C 1
ATOM 634 O O . PRO A 1 75 ? 42.632 -64.750 0.328 1.00 60.67 74 PRO C O 1
ATOM 638 N N . ARG A 1 76 ? 44.732 -64.199 -0.360 1.00 62.70 75 ARG C N 1
ATOM 639 C CA . ARG A 1 76 ? 45.466 -65.377 0.140 1.00 64.61 75 ARG C CA 1
ATOM 640 C C . ARG A 1 76 ? 46.799 -65.458 -0.587 1.00 70.83 75 ARG C C 1
ATOM 641 O O . ARG A 1 76 ? 46.869 -65.200 -1.792 1.00 75.02 75 ARG C O 1
#

Secondary structure (DSSP, 8-state):
-PPPPPPP-HHHHHHHHH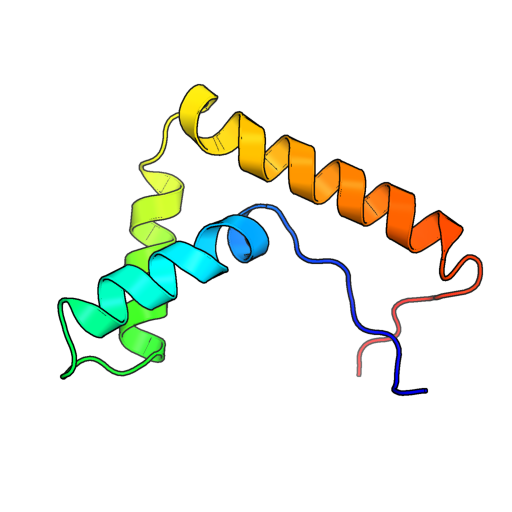HHHHHHH-TTS-HHHHHHHHHHHHHHS-HHHHHHHHHHHHHHHHHHHHHSTT------

Solvent-accessible surface area: 6683 Å² total; per-residue (Å²): 135,172,171,70,164,151,48,73,88,17,46,96,25,19,5,136,92,31,67,151,103,25,40,135,94,45,112,132,66,141,93,72,61,3,46,153,68,0,26,156,36,35,172,154,40,85,117,74,87,46,150,75,62,73,64,57,13,80,138,54,115,48,74,24,106,156,85,61,100,136,70,133,103,168,85,278

B-factor: mean 40.5, std 14.99, range [18.16, 101.56]

Radius of gyration: 14.84 Å; Cα contacts (8 Å, |Δi|>4): 43; chains: 1; bounding box: 38×35×32 Å

Sequence (76 aa):
GLRIRRPMNAFMVWAKDERKRLAQQNPDLHNAVLSKMLGKAWKELNTAEKRPFVEEAERLRVQHLRDHPNYKYRPR

Nearest PDB structures (foldseek):
  4y60-assembly1_C  TM=1.013E+00  e=2.063E-11  Mus musculus
  3f27-assembly1_D  TM=9.776E-01  e=6.654E-10  Mus musculus
  4s2q-assembly1_D  TM=9.820E-01  e=3.790E-08  Mus musculus
  6yov-assembly1_L  TM=9.680E-01  e=1.041E-07  Homo sapiens
  9bvd-assembly2_F  TM=9.816E-01  e=1.077E-06  Homo sapiens

Foldseek 3Di:
DDDDDDQDALLRQVCVVVLVVVCVVPVPDDVVVSVVVSVVVQVPDDCVRSVVSNVVSVVRVVVCCVVPVPDDDDDD